Protein AF-A0A5C5X4Z1-F1 (afdb_monomer_lite)

Secondary structure (DSSP, 8-state):
--TTHHHHHHHHHHHHHHHHHHTT--HHHHH--SSTTSPPHHHHHHHHHHHHHHHHHHHHHHHHSSS-B-----HHHHHHHTTTTT--HHHHHHHHHHHHHHHHHHHHHHHHHHHTT-------B------------

Sequence (137 aa):
MNAYSQLIDDYLQGSKTLRQAVEGMTASQLDATPVKGTWSSRQVVCHIADFDTVYVDRMKRVIAEDRPPLRGGDPDEFAARLAYQERDVEVDWHFWISEAIRKLRFFESLVLFTLCGSSTQRSARCPRRFEKRTQVT

Organism: NCBI:txid1938619

Foldseek 3Di:
DPPCPVVLVCVLCVLVVLCVVCPPDDLCQQQDDPDPPDGGVLLVLLLCLVVVVLVVVQVVCLLPHAQEERDDDDSVCCCVVVVSSPDDSVVSSVSSNVVSVVCVVVVVVVVVSVVVPPPDPGHYDYDDDPDPPPPDD

InterPro domains:
  IPR024775 Hercynine oxygenase, DinB-like domain [PF12867] (16-80)
  IPR034660 DinB/YfiT-like putative metalloenzymes [G3DSA:1.20.120.450] (2-129)
  IPR034660 DinB/YfiT-like putative metalloenzymes [SSF109854] (6-108)

Structure (mmCIF, N/CA/C/O backbone):
data_AF-A0A5C5X4Z1-F1
#
_entry.id   AF-A0A5C5X4Z1-F1
#
loop_
_atom_site.group_PDB
_atom_site.id
_atom_site.type_symbol
_atom_site.label_atom_id
_atom_site.label_alt_id
_atom_site.label_comp_id
_atom_site.label_asym_id
_atom_site.label_entity_id
_atom_site.label_seq_id
_atom_site.pdbx_PDB_ins_code
_atom_site.Cartn_x
_atom_site.Cartn_y
_atom_site.Cartn_z
_atom_site.occupancy
_atom_site.B_iso_or_equiv
_atom_site.auth_seq_id
_atom_site.auth_comp_id
_atom_site.auth_asym_id
_atom_site.auth_atom_id
_atom_site.pdbx_PDB_model_num
ATOM 1 N N . MET A 1 1 ? 0.879 17.525 -24.527 1.00 51.56 1 MET A N 1
ATOM 2 C CA . MET A 1 1 ? 1.075 16.908 -23.198 1.00 51.56 1 MET A CA 1
ATOM 3 C C . MET A 1 1 ? 1.412 15.447 -23.406 1.00 51.56 1 MET A C 1
ATOM 5 O O . MET A 1 1 ? 0.779 14.813 -24.240 1.00 51.56 1 MET A O 1
ATOM 9 N N . ASN A 1 2 ? 2.453 14.954 -22.737 1.00 69.50 2 ASN A N 1
ATOM 10 C CA . ASN A 1 2 ? 2.827 13.541 -22.754 1.00 69.50 2 ASN A CA 1
ATOM 11 C C . ASN A 1 2 ? 1.622 12.706 -22.273 1.00 69.50 2 ASN A C 1
ATOM 13 O O . ASN A 1 2 ? 1.060 13.027 -21.233 1.00 69.50 2 ASN A O 1
ATOM 17 N N . ALA A 1 3 ? 1.247 11.645 -22.997 1.00 72.19 3 ALA A N 1
ATOM 18 C CA . ALA A 1 3 ? 0.137 10.753 -22.638 1.00 72.19 3 ALA A CA 1
ATOM 19 C C . ALA A 1 3 ? 0.236 10.166 -21.210 1.00 72.19 3 ALA A C 1
ATOM 21 O O . ALA A 1 3 ? -0.764 9.711 -20.665 1.00 72.19 3 ALA A O 1
ATOM 22 N N . TYR A 1 4 ? 1.421 10.201 -20.595 1.00 76.62 4 TYR A N 1
ATOM 23 C CA . TYR A 1 4 ? 1.688 9.678 -19.258 1.00 76.62 4 TYR A CA 1
ATOM 24 C C . TYR A 1 4 ? 1.680 10.730 -18.141 1.00 76.62 4 TYR A C 1
ATOM 26 O O . TYR A 1 4 ? 1.719 10.337 -16.981 1.00 76.62 4 TYR A O 1
ATOM 34 N N . SER A 1 5 ? 1.626 12.039 -18.433 1.00 80.12 5 SER A N 1
ATOM 35 C CA . SER A 1 5 ? 1.711 13.065 -17.374 1.00 80.12 5 SER A CA 1
ATOM 36 C C . SER A 1 5 ? 0.539 12.978 -16.399 1.00 80.12 5 SER A C 1
ATOM 38 O O . SER A 1 5 ? 0.763 12.933 -15.198 1.00 80.12 5 SER A O 1
ATOM 40 N N . GLN A 1 6 ? -0.685 12.822 -16.913 1.00 83.75 6 GLN A N 1
ATOM 41 C CA . GLN A 1 6 ? -1.873 12.685 -16.067 1.00 83.75 6 GLN A CA 1
ATOM 42 C C . GLN A 1 6 ? -1.796 11.448 -15.162 1.00 83.75 6 GLN A C 1
ATOM 44 O O . GLN A 1 6 ? -2.130 11.525 -13.990 1.00 83.75 6 GLN A O 1
ATOM 49 N N . LEU A 1 7 ? -1.297 10.319 -15.677 1.00 83.31 7 LEU A N 1
ATOM 50 C CA . LEU A 1 7 ? -1.142 9.096 -14.881 1.00 83.31 7 LEU A CA 1
ATOM 51 C C . LEU A 1 7 ? -0.106 9.261 -13.762 1.00 83.31 7 LEU A C 1
ATOM 53 O O . LEU A 1 7 ? -0.262 8.682 -12.689 1.00 83.31 7 LEU A O 1
ATOM 57 N N . ILE A 1 8 ? 0.954 10.034 -14.013 1.00 81.50 8 ILE A N 1
ATOM 58 C CA . ILE A 1 8 ? 1.962 10.366 -13.001 1.00 81.50 8 ILE A CA 1
ATOM 59 C C . ILE A 1 8 ? 1.343 11.273 -11.937 1.00 81.50 8 ILE A C 1
ATOM 61 O O . ILE A 1 8 ? 1.497 10.998 -10.750 1.00 81.50 8 ILE A O 1
ATOM 65 N N . ASP A 1 9 ? 0.610 12.305 -12.352 1.00 83.50 9 ASP A N 1
ATOM 66 C CA . ASP A 1 9 ? -0.053 13.236 -11.439 1.00 83.50 9 ASP A CA 1
ATOM 67 C C . ASP A 1 9 ? -1.087 12.513 -10.561 1.00 83.50 9 ASP A C 1
ATOM 69 O O . ASP A 1 9 ? -1.080 12.674 -9.339 1.00 83.50 9 ASP A O 1
ATOM 73 N N . ASP A 1 10 ? -1.904 11.636 -11.151 1.00 84.69 10 ASP A N 1
ATOM 74 C CA . ASP A 1 10 ? -2.883 10.813 -10.435 1.00 84.69 10 ASP A CA 1
ATOM 75 C C . ASP A 1 10 ? -2.197 9.877 -9.426 1.00 84.69 10 ASP A C 1
ATOM 77 O O . ASP A 1 10 ? -2.646 9.746 -8.285 1.00 84.69 10 ASP A O 1
ATOM 81 N N . TYR A 1 11 ? -1.078 9.253 -9.814 1.00 83.12 11 TYR A N 1
ATOM 82 C CA . TYR A 1 11 ? -0.294 8.397 -8.922 1.00 83.12 11 TYR A CA 1
ATOM 83 C C . TYR A 1 11 ? 0.283 9.182 -7.735 1.00 83.12 11 TYR A C 1
ATOM 85 O O . TYR A 1 11 ? 0.171 8.740 -6.589 1.00 83.12 11 TYR A O 1
ATOM 93 N N . LEU A 1 12 ? 0.856 10.365 -7.985 1.00 81.94 12 LEU A N 1
ATOM 94 C CA . LEU A 1 12 ? 1.397 11.239 -6.938 1.00 81.94 12 LEU A CA 1
ATOM 95 C C . LEU A 1 12 ? 0.294 11.719 -5.980 1.00 81.94 12 LEU A C 1
ATOM 97 O O . LEU A 1 12 ? 0.492 11.753 -4.762 1.00 81.94 12 LEU A O 1
ATOM 101 N N . GLN A 1 13 ? -0.886 12.034 -6.518 1.00 85.44 13 GLN A N 1
ATOM 102 C CA . GLN A 1 13 ? -2.048 12.482 -5.753 1.00 85.44 13 GLN A CA 1
ATOM 103 C C . GLN A 1 13 ? -2.714 11.349 -4.954 1.00 85.44 13 GLN A C 1
ATOM 105 O O . GLN A 1 13 ? -3.318 11.611 -3.910 1.00 85.44 13 GLN A O 1
ATOM 110 N N . GLY A 1 14 ? -2.570 10.094 -5.391 1.00 84.38 14 GLY A N 1
ATOM 111 C CA . GLY A 1 14 ? -3.183 8.923 -4.762 1.00 84.38 14 GLY A CA 1
ATOM 112 C C . GLY A 1 14 ? -2.884 8.797 -3.269 1.00 84.38 14 GLY A C 1
ATOM 113 O O . GLY A 1 14 ? -3.772 8.430 -2.498 1.00 84.38 14 GLY A O 1
ATOM 114 N N . SER A 1 15 ? -1.681 9.193 -2.838 1.00 82.00 15 SER A N 1
ATOM 115 C CA . SER A 1 15 ? -1.336 9.184 -1.417 1.00 82.00 15 SER A CA 1
ATOM 116 C C . SER A 1 15 ? -2.213 10.119 -0.601 1.00 82.00 15 SER A C 1
ATOM 118 O O . SER A 1 15 ? -2.904 9.698 0.328 1.00 82.00 15 SER A O 1
ATOM 120 N N . LYS A 1 16 ? -2.254 11.390 -0.990 1.00 85.12 16 LYS A N 1
ATOM 121 C CA . LYS A 1 16 ? -3.075 12.407 -0.339 1.00 85.12 16 LYS A CA 1
ATOM 122 C C . LYS A 1 16 ? -4.556 12.023 -0.340 1.00 85.12 16 LYS A C 1
ATOM 124 O O . LYS A 1 16 ? -5.211 12.201 0.684 1.00 85.12 16 LYS A O 1
ATOM 129 N N . THR A 1 17 ? -5.060 11.456 -1.435 1.00 89.50 17 THR A N 1
ATOM 130 C CA . THR A 1 17 ? -6.450 10.983 -1.519 1.00 89.50 17 THR A CA 1
ATOM 131 C C . THR A 1 17 ? -6.738 9.867 -0.512 1.00 89.50 17 THR A C 1
ATOM 133 O O . THR A 1 17 ? -7.764 9.915 0.165 1.00 89.50 17 THR A O 1
ATOM 136 N N . LEU A 1 18 ? -5.834 8.892 -0.352 1.00 87.19 18 LEU A N 1
ATOM 137 C CA . LEU A 1 18 ? -6.013 7.824 0.635 1.00 87.19 18 LEU A CA 1
ATOM 138 C C . LEU A 1 18 ? -6.013 8.369 2.069 1.00 87.19 18 LEU A C 1
ATOM 140 O O . LEU A 1 18 ? -6.849 7.950 2.864 1.00 87.19 18 LEU A O 1
ATOM 144 N N . ARG A 1 19 ? -5.135 9.331 2.391 1.00 87.75 19 ARG A N 1
ATOM 145 C CA . ARG A 1 19 ? -5.123 9.968 3.719 1.00 87.75 19 ARG A CA 1
ATOM 146 C C . ARG A 1 19 ? -6.455 10.616 4.040 1.00 87.75 19 ARG A C 1
ATOM 148 O O . ARG A 1 19 ? -7.019 10.369 5.095 1.00 87.75 19 ARG A O 1
ATOM 155 N N . GLN A 1 20 ? -6.949 11.429 3.111 1.00 90.94 20 GLN A N 1
ATOM 156 C CA . GLN A 1 20 ? -8.202 12.161 3.272 1.00 90.94 20 GLN A CA 1
ATOM 157 C C . GLN A 1 20 ? -9.388 11.214 3.478 1.00 90.94 20 GLN A C 1
ATOM 159 O O . GLN A 1 20 ? -10.331 11.563 4.178 1.00 90.94 20 GLN A O 1
ATOM 164 N N . ALA A 1 21 ? -9.340 10.007 2.907 1.00 91.25 21 ALA A N 1
ATOM 165 C CA . ALA A 1 21 ? -10.397 9.013 3.063 1.00 91.25 21 ALA A CA 1
ATOM 166 C C . ALA A 1 21 ? -10.483 8.410 4.478 1.00 91.25 21 ALA A C 1
ATOM 168 O O . ALA A 1 21 ? -11.555 7.951 4.869 1.00 91.25 21 ALA A O 1
ATOM 169 N N . VAL A 1 22 ? -9.379 8.392 5.234 1.00 90.81 22 VAL A N 1
ATOM 170 C CA . VAL A 1 22 ? -9.320 7.828 6.599 1.00 90.81 22 VAL A CA 1
ATOM 171 C C . VAL A 1 22 ? -9.090 8.886 7.683 1.00 90.81 22 VAL A C 1
ATOM 173 O O . VAL A 1 22 ? -9.083 8.571 8.873 1.00 90.81 22 VAL A O 1
ATOM 176 N N . GLU A 1 23 ? -8.923 10.147 7.287 1.00 90.88 23 GLU A N 1
ATOM 177 C CA . GLU A 1 23 ? -8.708 11.275 8.187 1.00 90.88 23 GLU A CA 1
ATOM 178 C C . GLU A 1 23 ? -9.895 11.452 9.146 1.00 90.88 23 GLU A C 1
ATOM 180 O O . GLU A 1 23 ? -11.060 11.452 8.747 1.00 90.88 23 GLU A O 1
ATOM 185 N N . GLY A 1 24 ? -9.598 11.586 10.440 1.00 90.88 24 GLY A N 1
ATOM 186 C CA . GLY A 1 24 ? -10.612 11.748 11.485 1.00 90.88 24 GLY A CA 1
ATOM 187 C C . GLY A 1 24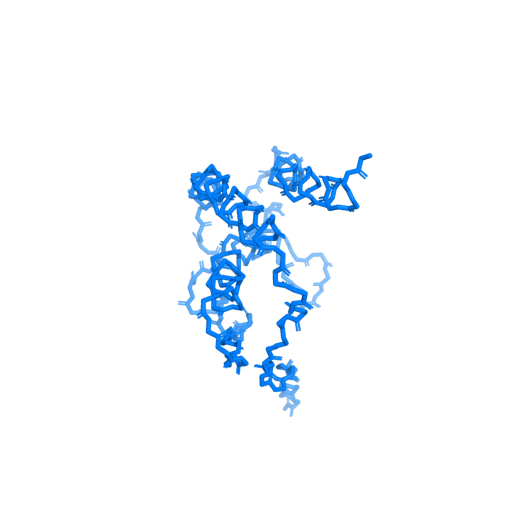 ? -11.342 10.462 11.891 1.00 90.88 24 GLY A C 1
ATOM 188 O O . GLY A 1 24 ? -12.202 10.520 12.771 1.00 90.88 24 GLY A O 1
ATOM 189 N N . MET A 1 25 ? -11.008 9.303 11.311 1.00 93.75 25 MET A N 1
ATOM 190 C CA . MET A 1 25 ? -11.533 8.024 11.791 1.00 93.75 25 MET A CA 1
ATOM 191 C C . MET A 1 25 ? -10.978 7.681 13.177 1.00 93.75 25 MET A C 1
ATOM 193 O O . MET A 1 25 ? -9.785 7.788 13.450 1.00 93.75 25 MET A O 1
ATOM 197 N N . THR A 1 26 ? -11.854 7.197 14.052 1.00 94.44 26 THR A N 1
ATOM 198 C CA . THR A 1 26 ? -11.457 6.568 15.317 1.00 94.44 26 THR A CA 1
ATOM 199 C C . THR A 1 26 ? -10.835 5.190 15.071 1.00 94.44 26 THR A C 1
ATOM 201 O O . THR A 1 26 ? -11.085 4.562 14.042 1.00 94.44 26 THR A O 1
ATOM 204 N N . ALA A 1 27 ? -10.098 4.657 16.051 1.00 91.62 27 ALA A N 1
ATOM 205 C CA . ALA A 1 27 ? -9.541 3.302 15.968 1.00 91.62 27 ALA A CA 1
ATOM 206 C C . ALA A 1 27 ? -10.618 2.238 15.671 1.00 91.62 27 ALA A C 1
ATOM 208 O O . ALA A 1 27 ? -10.428 1.396 14.802 1.00 91.62 27 ALA A O 1
ATOM 209 N N . SER A 1 28 ? -11.788 2.341 16.311 1.00 94.12 28 SER A N 1
ATOM 210 C CA . SER A 1 28 ? -12.920 1.434 16.070 1.00 94.12 28 SER A CA 1
ATOM 211 C C . SER A 1 28 ? -13.450 1.518 14.632 1.00 94.12 28 SER A C 1
ATOM 213 O O . SER A 1 28 ? -13.776 0.501 14.030 1.00 94.12 28 SER A O 1
ATOM 215 N N . GLN A 1 29 ? -13.491 2.718 14.043 1.00 94.69 29 GLN A N 1
ATOM 216 C CA . GLN A 1 29 ? -13.892 2.896 12.643 1.00 94.69 29 GLN A CA 1
ATOM 217 C C . GLN A 1 29 ? -12.839 2.364 11.667 1.00 94.69 29 GLN A C 1
ATOM 219 O O . GLN A 1 29 ? -13.204 1.774 10.653 1.00 94.69 29 GLN A O 1
ATOM 224 N N . LEU A 1 30 ? -11.549 2.526 11.981 1.00 93.94 30 LEU A N 1
ATOM 225 C CA . LEU A 1 30 ? -10.459 1.945 11.193 1.00 93.94 30 LEU A CA 1
ATOM 226 C C . LEU A 1 30 ? -10.496 0.411 11.196 1.00 93.94 30 LEU A C 1
ATOM 228 O O . LEU A 1 30 ? -10.142 -0.202 10.188 1.00 93.94 30 LEU A O 1
ATOM 232 N N . ASP A 1 31 ? -10.952 -0.182 12.300 1.00 94.81 31 ASP A N 1
ATOM 233 C CA . ASP A 1 31 ? -11.034 -1.632 12.510 1.00 94.81 31 ASP A CA 1
ATOM 234 C C . ASP A 1 31 ? -12.381 -2.244 12.126 1.00 94.81 31 ASP A C 1
ATOM 236 O O . ASP A 1 31 ? -12.534 -3.468 12.095 1.00 94.81 31 ASP A O 1
ATOM 240 N N . ALA A 1 32 ? -13.357 -1.406 11.783 1.00 94.25 32 ALA A N 1
ATOM 241 C CA . ALA A 1 32 ? -14.663 -1.867 11.366 1.00 94.25 32 ALA A CA 1
ATOM 242 C C . ALA A 1 32 ? -14.564 -2.684 10.069 1.00 94.25 32 ALA A C 1
ATOM 244 O O . ALA A 1 32 ? -13.896 -2.306 9.106 1.00 94.25 32 ALA A O 1
ATOM 245 N N . THR A 1 33 ? -15.305 -3.791 10.028 1.00 93.19 33 THR A N 1
ATOM 246 C CA . THR A 1 33 ? -15.511 -4.619 8.832 1.00 93.19 33 THR A CA 1
ATOM 247 C C . THR A 1 33 ? -17.008 -4.662 8.518 1.00 93.19 33 THR A C 1
ATOM 249 O O . THR A 1 33 ? -17.704 -5.595 8.921 1.00 93.19 33 THR A O 1
ATOM 252 N N . PRO A 1 34 ? -17.552 -3.633 7.831 1.00 84.38 34 PRO A N 1
ATOM 253 C CA . PRO A 1 34 ? -18.996 -3.515 7.603 1.00 84.38 34 PRO A CA 1
ATOM 254 C C . PRO A 1 34 ? -19.568 -4.679 6.789 1.00 84.38 34 PRO A C 1
ATOM 256 O O . PRO A 1 34 ? -20.732 -5.043 6.944 1.00 84.38 34 PRO A O 1
ATOM 259 N N . VAL A 1 35 ? -18.739 -5.270 5.926 1.00 91.62 35 VAL A N 1
ATOM 260 C CA . VAL A 1 35 ? -19.064 -6.469 5.162 1.00 91.62 35 VAL A CA 1
ATOM 261 C C . VAL A 1 35 ? -18.260 -7.633 5.731 1.00 91.62 35 VAL A C 1
ATOM 263 O O . VAL A 1 35 ? -17.032 -7.601 5.805 1.00 91.62 35 VAL A O 1
ATOM 266 N N . LYS A 1 36 ? -18.954 -8.694 6.145 1.00 88.94 36 LYS A N 1
ATOM 267 C CA . LYS A 1 36 ? -18.305 -9.883 6.704 1.00 88.94 36 LYS A CA 1
ATOM 268 C C . LYS A 1 36 ? -17.334 -10.487 5.685 1.00 88.94 36 LYS A C 1
ATOM 270 O O . LYS A 1 36 ? -17.713 -10.760 4.549 1.00 88.94 36 LYS A O 1
ATOM 275 N N . GLY A 1 37 ? -16.102 -10.748 6.119 1.00 89.00 37 GLY A N 1
ATOM 276 C CA . GLY A 1 37 ? -15.061 -11.353 5.282 1.00 89.00 37 GLY A CA 1
ATOM 277 C C . GLY A 1 37 ? -14.306 -10.367 4.386 1.00 89.00 37 GLY A C 1
ATOM 278 O O . GLY A 1 37 ? -13.476 -10.806 3.592 1.00 89.00 37 GLY A O 1
ATOM 279 N N . THR A 1 38 ? -14.558 -9.058 4.500 1.00 92.44 38 THR A N 1
ATOM 280 C CA . THR A 1 38 ? -13.714 -8.028 3.879 1.00 92.44 38 THR A CA 1
ATOM 281 C C . THR A 1 38 ? -12.691 -7.489 4.867 1.00 92.44 38 THR A C 1
ATOM 283 O O . THR A 1 38 ? -12.822 -7.654 6.078 1.00 92.44 38 THR A O 1
ATOM 286 N N . TRP A 1 39 ? -11.671 -6.823 4.338 1.00 94.75 39 TRP A N 1
ATOM 287 C CA . TRP A 1 39 ? -10.695 -6.111 5.149 1.00 94.75 39 TRP A CA 1
ATOM 288 C C . TRP A 1 39 ? -11.278 -4.848 5.781 1.00 94.75 39 TRP A C 1
ATOM 290 O O . TRP A 1 39 ? -12.204 -4.242 5.234 1.00 94.75 39 TRP A O 1
ATOM 300 N N . SER A 1 40 ? -10.714 -4.462 6.923 1.00 95.44 40 SER A N 1
ATOM 301 C CA . SER A 1 40 ? -10.945 -3.160 7.544 1.00 95.44 40 SER A CA 1
ATOM 302 C C . SER A 1 40 ? -10.185 -2.052 6.808 1.00 95.44 40 SER A C 1
ATOM 304 O O . SER A 1 40 ? -9.267 -2.321 6.024 1.00 95.44 40 SER A O 1
ATOM 306 N N . SER A 1 41 ? -10.522 -0.790 7.084 1.00 94.38 41 SER A N 1
ATOM 307 C CA . SER A 1 41 ? -9.790 0.357 6.530 1.00 94.38 41 SER A CA 1
ATOM 308 C C . SER A 1 41 ? -8.305 0.315 6.906 1.00 94.38 41 SER A C 1
ATOM 310 O O . SER A 1 41 ? -7.464 0.551 6.040 1.00 94.38 41 SER A O 1
ATOM 312 N N . ARG A 1 42 ? -7.968 -0.063 8.153 1.00 94.00 42 ARG A N 1
ATOM 313 C CA . ARG A 1 42 ? -6.573 -0.253 8.597 1.00 94.00 42 ARG A CA 1
ATOM 314 C C . ARG A 1 42 ? -5.838 -1.238 7.689 1.00 94.00 42 ARG A C 1
ATOM 316 O O . ARG A 1 42 ? -4.805 -0.900 7.122 1.00 94.00 42 ARG A O 1
ATOM 323 N N . GLN A 1 43 ? -6.413 -2.422 7.484 1.00 94.44 43 GLN A N 1
ATOM 324 C CA . GLN A 1 43 ? -5.798 -3.463 6.659 1.00 94.44 43 GLN A CA 1
ATOM 325 C C . GLN A 1 43 ? -5.606 -3.022 5.202 1.00 94.44 43 GLN A C 1
ATOM 327 O O . GLN A 1 43 ? -4.591 -3.357 4.592 1.00 94.44 43 GLN A O 1
ATOM 332 N N . VAL A 1 44 ? -6.545 -2.250 4.645 1.00 93.38 44 VAL A N 1
ATOM 333 C CA . VAL A 1 44 ? -6.419 -1.694 3.290 1.00 93.38 44 VAL A CA 1
ATOM 334 C C . VAL A 1 44 ? -5.270 -0.688 3.206 1.00 93.38 44 VAL A C 1
ATOM 336 O O . VAL A 1 44 ? -4.491 -0.748 2.255 1.00 93.38 44 VAL A O 1
ATOM 339 N N . VAL A 1 45 ? -5.125 0.207 4.187 1.00 91.88 45 VAL A N 1
ATOM 340 C CA . VAL A 1 45 ? -4.025 1.184 4.193 1.00 91.88 45 VAL A CA 1
ATOM 341 C C . VAL A 1 45 ? -2.670 0.482 4.312 1.00 91.88 45 VAL A C 1
ATOM 343 O O . VAL A 1 45 ? -1.789 0.745 3.492 1.00 91.88 45 VAL A O 1
ATOM 346 N N . CYS A 1 46 ? -2.522 -0.465 5.246 1.00 92.12 46 CYS A N 1
ATOM 347 C CA . CYS A 1 46 ? -1.298 -1.262 5.387 1.00 92.12 46 CYS A CA 1
ATOM 348 C C . CYS A 1 46 ? -0.962 -2.019 4.091 1.00 92.12 46 CYS A C 1
ATOM 350 O O . CYS A 1 46 ? 0.187 -2.028 3.647 1.00 92.12 46 CYS A O 1
ATOM 352 N N . HIS A 1 47 ? -1.975 -2.612 3.446 1.00 92.81 47 HIS A N 1
ATOM 353 C CA . HIS A 1 47 ? -1.804 -3.314 2.177 1.00 92.81 47 HIS A CA 1
ATOM 354 C C . HIS A 1 47 ? -1.251 -2.399 1.086 1.00 92.81 47 HIS A C 1
ATOM 356 O O . HIS A 1 47 ? -0.306 -2.776 0.393 1.00 92.81 47 HIS A O 1
ATOM 362 N N . ILE A 1 48 ? -1.834 -1.207 0.929 1.00 90.62 48 ILE A N 1
ATOM 363 C CA . ILE A 1 48 ? -1.389 -0.242 -0.078 1.00 90.62 48 ILE A CA 1
ATOM 364 C C . ILE A 1 48 ? 0.058 0.170 0.200 1.00 90.62 48 ILE A C 1
ATOM 366 O O . ILE A 1 48 ? 0.868 0.133 -0.725 1.00 90.62 48 ILE A O 1
ATOM 370 N N . ALA A 1 49 ? 0.398 0.487 1.454 1.00 87.25 49 ALA A N 1
ATOM 371 C CA . ALA A 1 49 ? 1.750 0.889 1.836 1.00 87.25 49 ALA A CA 1
ATOM 372 C C . ALA A 1 49 ? 2.800 -0.185 1.488 1.00 87.25 49 ALA A C 1
ATOM 374 O O . ALA A 1 49 ? 3.817 0.127 0.866 1.00 87.25 49 ALA A O 1
ATOM 375 N N . ASP A 1 50 ? 2.537 -1.456 1.804 1.00 89.19 50 ASP A N 1
ATOM 376 C CA . ASP A 1 50 ? 3.489 -2.542 1.543 1.00 89.19 50 ASP A CA 1
ATOM 377 C C . ASP A 1 50 ? 3.561 -2.927 0.052 1.00 89.19 50 ASP A C 1
ATOM 379 O O . ASP A 1 50 ? 4.645 -3.161 -0.498 1.00 89.19 50 ASP A O 1
ATOM 383 N N . PHE A 1 51 ? 2.417 -3.002 -0.640 1.00 90.00 51 PHE A N 1
ATOM 384 C CA . PHE A 1 51 ? 2.389 -3.413 -2.049 1.00 90.00 51 PHE A CA 1
ATOM 385 C C . PHE A 1 51 ? 2.923 -2.335 -2.983 1.00 90.00 51 PHE A C 1
ATOM 387 O O . PHE A 1 51 ? 3.430 -2.648 -4.062 1.00 90.00 51 PHE A O 1
ATOM 394 N N . ASP A 1 52 ? 2.882 -1.075 -2.578 1.00 86.62 52 ASP A N 1
ATOM 395 C CA . ASP A 1 52 ? 3.462 0.013 -3.344 1.00 86.62 52 ASP A CA 1
ATOM 396 C C . ASP A 1 52 ? 4.997 -0.120 -3.485 1.00 86.62 52 ASP A C 1
ATOM 398 O O . ASP A 1 52 ? 5.553 0.174 -4.549 1.00 86.62 52 ASP A O 1
ATOM 402 N N . THR A 1 53 ? 5.696 -0.683 -2.490 1.00 85.25 53 THR A N 1
ATOM 403 C CA . THR A 1 53 ? 7.115 -1.070 -2.620 1.00 85.25 53 THR A CA 1
ATOM 404 C C . THR A 1 53 ? 7.305 -2.238 -3.594 1.00 85.25 53 THR A C 1
ATOM 406 O O . THR A 1 53 ? 8.237 -2.223 -4.405 1.00 85.25 53 THR A O 1
ATOM 409 N N . VAL A 1 54 ? 6.400 -3.224 -3.583 1.00 88.75 54 VAL A N 1
ATOM 410 C CA . VAL A 1 54 ? 6.415 -4.349 -4.540 1.00 88.75 54 VAL A CA 1
ATOM 411 C C . VAL A 1 54 ? 6.252 -3.843 -5.975 1.00 88.75 54 VAL A C 1
ATOM 413 O O . VAL A 1 54 ? 6.965 -4.286 -6.877 1.00 88.75 54 VAL A O 1
ATOM 416 N N . TYR A 1 55 ? 5.352 -2.885 -6.208 1.00 86.69 55 TYR A N 1
ATOM 417 C CA . TYR A 1 55 ? 5.167 -2.291 -7.532 1.00 86.69 55 TYR A CA 1
ATOM 418 C C . TYR A 1 55 ? 6.395 -1.503 -7.994 1.00 86.69 55 TYR A C 1
ATOM 420 O O . TYR A 1 55 ? 6.765 -1.613 -9.162 1.00 86.69 55 TYR A O 1
ATOM 428 N N . VAL A 1 56 ? 7.085 -0.791 -7.100 1.00 84.00 56 VAL A N 1
ATOM 429 C CA . VAL A 1 56 ? 8.346 -0.108 -7.441 1.00 84.00 56 VAL A CA 1
ATOM 430 C C . VAL A 1 56 ? 9.436 -1.091 -7.856 1.00 84.00 56 VAL A C 1
ATOM 432 O O . VAL A 1 56 ? 10.115 -0.843 -8.853 1.00 84.00 56 VAL A O 1
ATOM 435 N N . ASP A 1 57 ? 9.609 -2.207 -7.141 1.00 86.75 57 ASP A N 1
ATOM 436 C CA . ASP A 1 57 ? 10.552 -3.262 -7.553 1.00 86.75 57 ASP A CA 1
ATOM 437 C C . ASP A 1 57 ? 10.201 -3.789 -8.951 1.00 86.75 57 ASP A C 1
ATOM 439 O O . ASP A 1 57 ? 11.062 -3.843 -9.829 1.00 86.75 57 ASP A O 1
ATOM 443 N N . ARG A 1 58 ? 8.919 -4.073 -9.212 1.00 88.50 58 ARG A N 1
ATOM 444 C CA . ARG A 1 58 ? 8.460 -4.518 -10.536 1.00 88.50 58 ARG A CA 1
ATOM 445 C C . ARG A 1 58 ? 8.784 -3.510 -11.631 1.00 88.50 58 ARG A C 1
ATOM 447 O O . ARG A 1 58 ? 9.317 -3.905 -12.665 1.00 88.50 58 ARG A O 1
ATOM 454 N N . MET A 1 59 ? 8.495 -2.227 -11.413 1.00 83.88 59 MET A N 1
ATOM 455 C CA . MET A 1 59 ? 8.806 -1.181 -12.389 1.00 83.88 59 MET A CA 1
ATOM 456 C C . MET A 1 59 ? 10.315 -1.107 -12.654 1.00 83.88 59 MET A C 1
ATOM 458 O O . MET A 1 59 ? 10.728 -1.063 -13.812 1.00 83.88 59 MET A O 1
ATOM 462 N N . LYS A 1 60 ? 11.150 -1.160 -11.605 1.00 83.88 60 LYS A N 1
ATOM 463 C CA . LYS A 1 60 ? 12.618 -1.165 -11.734 1.00 83.88 60 LYS A CA 1
ATOM 464 C C . LYS A 1 60 ? 13.108 -2.334 -12.584 1.00 83.88 60 LYS A C 1
ATOM 466 O O . LYS A 1 60 ? 13.914 -2.128 -13.488 1.00 83.88 60 LYS A O 1
ATOM 471 N N . ARG A 1 61 ? 12.587 -3.539 -12.342 1.00 86.19 61 ARG A N 1
ATOM 472 C CA . ARG A 1 61 ? 12.942 -4.737 -13.118 1.00 86.19 61 ARG A CA 1
ATOM 473 C C . ARG A 1 61 ? 12.541 -4.613 -14.578 1.00 86.19 61 ARG A C 1
ATOM 475 O O . ARG A 1 61 ? 13.340 -4.950 -15.437 1.00 86.19 61 ARG A O 1
ATOM 482 N N . VAL A 1 62 ? 11.337 -4.115 -14.871 1.00 84.88 62 VAL A N 1
ATOM 483 C CA . VAL A 1 62 ? 10.872 -3.924 -16.260 1.00 84.88 62 VAL A CA 1
ATOM 484 C C . VAL A 1 62 ? 11.819 -3.015 -17.044 1.00 84.88 62 VAL A C 1
ATOM 486 O O . VAL A 1 62 ? 12.084 -3.278 -18.214 1.00 84.88 62 VAL A O 1
ATOM 489 N N . ILE A 1 63 ? 12.343 -1.967 -16.406 1.00 82.31 63 ILE A N 1
ATOM 490 C CA . ILE A 1 63 ? 13.301 -1.050 -17.034 1.00 82.31 63 ILE A CA 1
ATOM 491 C C . ILE A 1 63 ? 14.679 -1.706 -17.179 1.00 82.31 63 ILE A C 1
ATOM 493 O O . ILE A 1 63 ? 15.302 -1.602 -18.234 1.00 82.31 63 ILE A O 1
ATOM 497 N N . ALA A 1 64 ? 15.168 -2.370 -16.131 1.00 83.56 64 ALA A N 1
ATOM 498 C CA . ALA A 1 64 ? 16.551 -2.840 -16.060 1.00 83.56 64 ALA A CA 1
ATOM 499 C C . ALA A 1 64 ? 16.798 -4.186 -16.764 1.00 83.56 64 ALA A C 1
ATOM 501 O O . ALA A 1 64 ? 17.875 -4.401 -17.315 1.00 83.56 64 ALA A O 1
ATOM 502 N N . GLU A 1 65 ? 15.822 -5.089 -16.769 1.00 85.12 65 GLU A N 1
ATOM 503 C CA . GLU A 1 65 ? 15.983 -6.489 -17.174 1.00 85.12 65 GLU A CA 1
ATOM 504 C C . GLU A 1 65 ? 15.209 -6.799 -18.472 1.00 85.12 65 GLU A C 1
ATOM 506 O O . GLU A 1 65 ? 14.258 -6.100 -18.836 1.00 85.12 65 GLU A O 1
ATOM 511 N N . ASP A 1 66 ? 15.606 -7.862 -19.183 1.00 86.31 66 ASP A N 1
ATOM 512 C CA . ASP A 1 66 ? 14.839 -8.398 -20.314 1.00 86.31 66 ASP A CA 1
ATOM 513 C C . ASP A 1 66 ? 13.829 -9.448 -19.826 1.00 86.31 66 ASP A C 1
ATOM 515 O O . ASP A 1 66 ? 14.192 -10.489 -19.275 1.00 86.31 66 ASP A O 1
ATOM 519 N N . ARG A 1 67 ? 12.537 -9.168 -20.022 1.00 84.94 67 ARG A N 1
ATOM 520 C CA . ARG A 1 67 ? 11.406 -10.047 -19.665 1.00 84.94 67 ARG A CA 1
ATOM 521 C C . ARG A 1 67 ? 11.476 -10.635 -18.244 1.00 84.94 67 ARG A C 1
ATOM 523 O O . ARG A 1 67 ? 11.330 -11.863 -18.094 1.00 84.94 67 ARG A O 1
ATOM 530 N N . PRO A 1 68 ? 11.628 -9.789 -17.204 1.00 87.69 68 PRO A N 1
ATOM 531 C CA . PRO A 1 68 ? 11.796 -10.244 -15.831 1.00 87.69 68 PRO A CA 1
ATOM 532 C C . PRO A 1 68 ? 10.549 -10.961 -15.295 1.00 87.69 68 PRO A C 1
ATOM 534 O O . PRO A 1 68 ? 9.417 -10.657 -15.702 1.00 87.69 68 PRO A O 1
ATOM 537 N N . PRO A 1 69 ? 10.722 -11.889 -14.339 1.00 87.38 69 PRO A N 1
ATOM 538 C CA . PRO A 1 69 ? 9.614 -12.387 -13.540 1.00 87.38 69 PRO A CA 1
ATOM 539 C C . PRO A 1 69 ? 9.139 -11.303 -12.559 1.00 87.38 69 PRO A C 1
ATOM 541 O O . PRO A 1 69 ? 9.917 -10.790 -11.755 1.00 87.38 69 PRO A O 1
ATOM 544 N N . LEU A 1 70 ? 7.845 -10.979 -12.580 1.00 87.56 70 LEU A N 1
ATOM 545 C CA . LEU A 1 70 ? 7.238 -10.037 -11.637 1.00 87.56 70 LEU A CA 1
ATOM 546 C C . LEU A 1 70 ? 6.807 -10.770 -10.371 1.00 87.56 70 LEU A C 1
ATOM 548 O O . LEU A 1 70 ? 5.742 -11.385 -10.320 1.00 87.56 70 LEU A O 1
ATOM 552 N N . ARG A 1 71 ? 7.634 -10.700 -9.330 1.00 86.88 71 ARG A N 1
ATOM 553 C CA . ARG A 1 71 ? 7.312 -11.307 -8.034 1.00 86.88 71 ARG A CA 1
ATOM 554 C C . ARG A 1 71 ? 6.194 -10.528 -7.346 1.00 86.88 71 ARG A C 1
ATOM 556 O O . ARG A 1 71 ? 6.074 -9.314 -7.498 1.00 86.88 71 ARG A O 1
ATOM 563 N N . GLY A 1 72 ? 5.322 -11.228 -6.636 1.00 86.44 72 GLY A N 1
ATOM 564 C CA . GLY A 1 72 ? 4.274 -10.644 -5.801 1.00 86.44 72 GLY A CA 1
ATOM 565 C C . GLY A 1 72 ? 4.220 -11.338 -4.452 1.00 86.44 72 GLY A C 1
ATOM 566 O O . GLY A 1 72 ? 4.988 -12.267 -4.211 1.00 86.44 72 GLY A O 1
ATOM 567 N N . GLY A 1 73 ? 3.296 -10.894 -3.613 1.00 87.50 73 GLY A N 1
ATOM 568 C CA . GLY A 1 73 ? 2.911 -11.577 -2.386 1.00 87.50 73 GLY A CA 1
ATOM 569 C C . GLY A 1 73 ? 1.438 -11.950 -2.435 1.00 87.50 73 GLY A C 1
ATOM 570 O O . GLY A 1 73 ? 0.666 -11.294 -3.141 1.00 87.50 73 GLY A O 1
ATOM 571 N N . ASP A 1 74 ? 1.064 -12.989 -1.693 1.00 92.62 74 ASP A N 1
ATOM 572 C CA . ASP A 1 74 ? -0.337 -13.230 -1.368 1.00 92.62 74 ASP A CA 1
ATOM 573 C C . ASP A 1 74 ? -0.791 -12.122 -0.396 1.00 92.62 74 ASP A C 1
ATOM 575 O O . ASP A 1 74 ? -0.212 -11.991 0.689 1.00 92.62 74 ASP A O 1
ATOM 579 N N . PRO A 1 75 ? -1.769 -11.281 -0.776 1.00 91.25 75 PRO A N 1
ATOM 580 C CA . PRO A 1 75 ? -2.191 -10.165 0.058 1.00 91.25 75 PRO A CA 1
ATOM 581 C C . PRO A 1 75 ? -2.792 -10.594 1.403 1.00 91.25 75 PRO A C 1
ATOM 583 O O . PRO A 1 75 ? -2.599 -9.896 2.397 1.00 91.25 75 PRO A O 1
ATOM 586 N N . ASP A 1 76 ? -3.487 -11.734 1.446 1.00 93.31 76 ASP A N 1
ATOM 587 C CA . ASP A 1 76 ? -4.090 -12.260 2.672 1.00 93.31 76 ASP A CA 1
ATOM 588 C C . ASP A 1 76 ? -2.996 -12.820 3.600 1.00 93.31 76 ASP A C 1
ATOM 590 O O . ASP A 1 76 ? -3.050 -12.617 4.815 1.00 93.31 76 ASP A O 1
ATOM 594 N N . GLU A 1 77 ? -1.944 -13.439 3.048 1.00 94.56 77 GLU A N 1
ATOM 595 C CA . GLU A 1 77 ? -0.778 -13.843 3.847 1.00 94.56 77 GLU A CA 1
ATOM 596 C C . GLU A 1 77 ? 0.002 -12.646 4.401 1.00 94.56 77 GLU A C 1
ATOM 598 O O . GLU A 1 77 ? 0.458 -12.700 5.544 1.00 94.56 77 GLU A O 1
ATOM 603 N N . PHE A 1 78 ? 0.151 -11.570 3.623 1.00 94.25 78 PHE A N 1
ATOM 604 C CA . PHE A 1 78 ? 0.767 -10.329 4.100 1.00 94.25 78 PHE A CA 1
ATOM 605 C C . PHE A 1 78 ? -0.044 -9.751 5.256 1.00 94.25 78 PHE A C 1
ATOM 607 O O . PHE A 1 78 ? 0.513 -9.495 6.321 1.00 94.25 78 PHE A O 1
ATOM 614 N N . ALA A 1 79 ? -1.363 -9.644 5.086 1.00 94.00 79 ALA A N 1
ATOM 615 C CA . ALA A 1 79 ? -2.239 -9.141 6.131 1.00 94.00 79 ALA A CA 1
ATOM 616 C C . ALA A 1 79 ? -2.170 -9.977 7.417 1.00 94.00 79 ALA A C 1
ATOM 618 O O . ALA A 1 79 ? -2.142 -9.415 8.511 1.00 94.00 79 ALA A O 1
ATOM 619 N N . ALA A 1 80 ? -2.104 -11.305 7.292 1.00 93.06 80 ALA A N 1
ATOM 620 C CA . ALA A 1 80 ? -2.041 -12.215 8.431 1.00 93.06 80 ALA A CA 1
ATOM 621 C C . ALA A 1 80 ? -0.669 -12.247 9.126 1.00 93.06 80 ALA A C 1
ATOM 623 O O . ALA A 1 80 ? -0.610 -12.402 10.343 1.00 93.06 80 ALA A O 1
ATOM 624 N N . ARG A 1 81 ? 0.438 -12.142 8.378 1.00 95.19 81 ARG A N 1
ATOM 625 C CA . ARG A 1 81 ? 1.800 -12.326 8.922 1.00 95.19 81 ARG A CA 1
ATOM 626 C C . ARG A 1 81 ? 2.539 -11.028 9.232 1.00 95.19 81 ARG A C 1
ATOM 628 O O . ARG A 1 81 ? 3.514 -11.071 9.973 1.00 95.19 81 ARG A O 1
ATOM 635 N N . LEU A 1 82 ? 2.092 -9.896 8.691 1.00 93.44 82 LEU A N 1
ATOM 636 C CA . LEU A 1 82 ? 2.672 -8.570 8.938 1.00 93.44 82 LEU A CA 1
ATOM 637 C C . LEU A 1 82 ? 1.807 -7.721 9.883 1.00 93.44 82 LEU A C 1
ATOM 639 O O . LEU A 1 82 ? 1.918 -6.497 9.879 1.00 93.44 82 LEU A O 1
ATOM 643 N N . ALA A 1 83 ? 0.947 -8.371 10.676 1.00 92.00 83 ALA A N 1
ATOM 644 C CA . ALA A 1 83 ? 0.161 -7.768 11.754 1.00 92.00 83 ALA A CA 1
ATOM 645 C C . ALA A 1 83 ? -0.663 -6.538 11.326 1.00 92.00 83 ALA A C 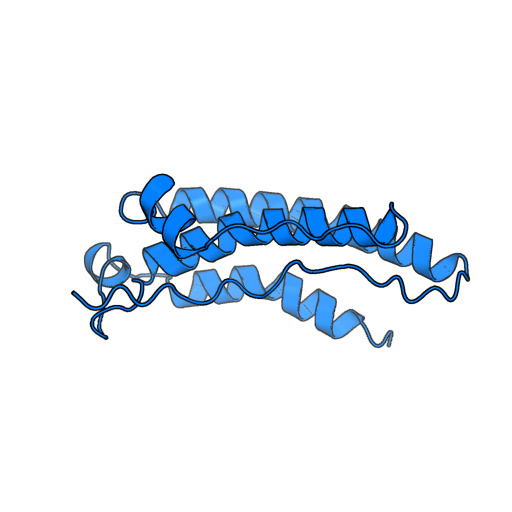1
ATO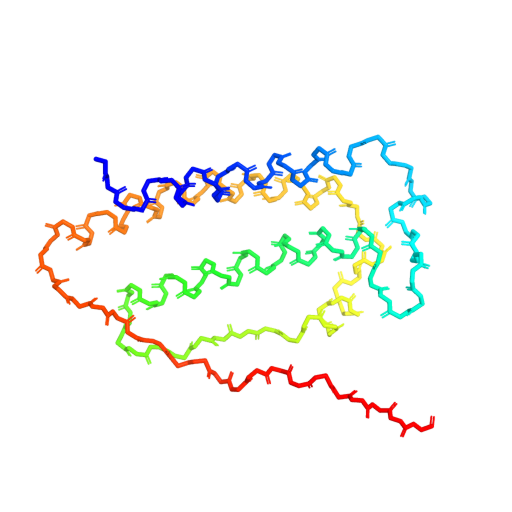M 647 O O . ALA A 1 83 ? -0.710 -5.531 12.032 1.00 92.00 83 ALA A O 1
ATOM 648 N N . TYR A 1 84 ? -1.338 -6.597 10.171 1.00 93.69 84 TYR A N 1
ATOM 649 C CA . TYR A 1 84 ? -2.096 -5.445 9.654 1.00 93.69 84 TYR A CA 1
ATOM 650 C C . TYR A 1 84 ? -3.187 -4.968 10.613 1.00 93.69 84 TYR A C 1
ATOM 652 O O . TYR A 1 84 ? -3.545 -3.801 10.601 1.00 93.69 84 TYR A O 1
ATOM 660 N N . GLN A 1 85 ? -3.724 -5.852 11.447 1.00 91.12 85 GLN A N 1
ATOM 661 C CA . GLN A 1 85 ? -4.761 -5.526 12.420 1.00 91.12 85 GLN A CA 1
ATOM 662 C C . GLN A 1 85 ? -4.227 -4.690 13.588 1.00 91.12 85 GLN A C 1
ATOM 664 O O . GLN A 1 85 ? -5.013 -4.035 14.258 1.00 91.12 85 GLN A O 1
ATOM 669 N N . GLU A 1 86 ? -2.918 -4.691 13.829 1.00 89.88 86 GLU A N 1
ATOM 670 C CA . GLU A 1 86 ? -2.291 -4.061 14.998 1.00 89.88 86 GLU A CA 1
ATOM 671 C C . GLU A 1 86 ? -1.374 -2.891 14.618 1.00 89.88 86 GLU A C 1
ATOM 673 O O . GLU A 1 86 ? -0.933 -2.143 15.488 1.00 89.88 86 GLU A O 1
ATOM 678 N N . ARG A 1 87 ? -1.088 -2.714 13.321 1.00 88.94 87 ARG A N 1
ATOM 679 C CA . ARG A 1 87 ? -0.230 -1.634 12.827 1.00 88.94 87 ARG A CA 1
ATOM 680 C C . ARG A 1 87 ? -0.852 -0.263 13.060 1.00 88.94 87 ARG A C 1
ATOM 682 O O . ARG A 1 87 ? -2.035 -0.029 12.803 1.00 88.94 87 ARG A O 1
ATOM 689 N N . ASP A 1 88 ? -0.002 0.659 13.497 1.00 86.81 88 ASP A N 1
ATOM 690 C CA . ASP A 1 88 ? -0.337 2.072 13.554 1.00 86.81 88 ASP A CA 1
ATOM 691 C C . ASP A 1 88 ? -0.350 2.655 12.133 1.00 86.81 88 ASP A C 1
ATOM 693 O O . ASP A 1 88 ? 0.681 2.760 11.462 1.00 86.81 88 ASP A O 1
ATOM 697 N N . VAL A 1 89 ? -1.542 3.047 11.687 1.00 83.25 89 VAL A N 1
ATOM 698 C CA . VAL A 1 89 ? -1.783 3.603 10.352 1.00 83.25 89 VAL A CA 1
ATOM 699 C C . VAL A 1 89 ? -0.992 4.895 10.132 1.00 83.25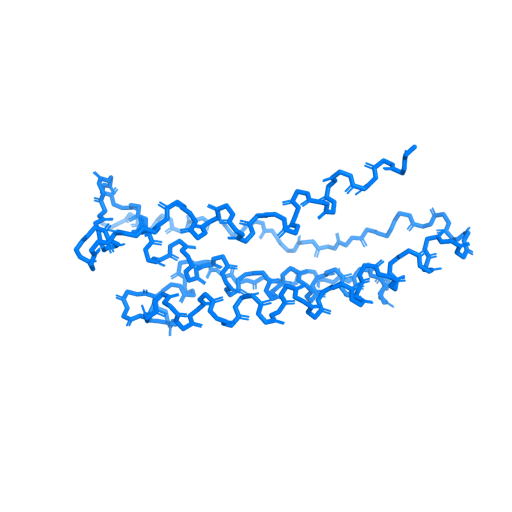 89 VAL A C 1
ATOM 701 O O . VAL A 1 89 ? -0.573 5.162 9.008 1.00 83.25 89 VAL A O 1
ATOM 704 N N . GLU A 1 90 ? -0.728 5.679 11.182 1.00 81.38 90 GLU A N 1
ATOM 705 C CA . GLU A 1 90 ? 0.051 6.918 11.064 1.00 81.38 90 GLU A CA 1
ATOM 706 C C . GLU A 1 90 ? 1.535 6.649 10.777 1.00 81.38 90 GLU A C 1
ATOM 708 O O . GLU A 1 90 ? 2.190 7.435 10.079 1.00 81.38 90 GLU A O 1
ATOM 713 N N . VAL A 1 91 ? 2.071 5.526 11.265 1.00 79.50 91 VAL A N 1
ATOM 714 C CA . VAL A 1 91 ? 3.443 5.088 10.965 1.00 79.50 91 VAL A CA 1
ATOM 715 C C . VAL A 1 91 ? 3.541 4.628 9.512 1.00 79.50 91 VAL A C 1
ATOM 717 O O . VAL A 1 91 ? 4.449 5.050 8.790 1.00 79.50 91 VAL A O 1
ATOM 720 N N . ASP A 1 92 ? 2.575 3.830 9.058 1.00 77.88 92 ASP A N 1
ATOM 721 C CA . ASP A 1 92 ? 2.509 3.368 7.668 1.00 77.88 92 ASP A CA 1
ATOM 722 C C . ASP A 1 92 ? 2.340 4.528 6.693 1.00 77.88 92 ASP A C 1
ATOM 724 O O . ASP A 1 92 ? 2.978 4.572 5.639 1.00 77.88 92 ASP A O 1
ATOM 728 N N . TRP A 1 93 ? 1.548 5.522 7.085 1.00 74.12 93 TRP A N 1
ATOM 729 C CA . TRP A 1 93 ? 1.368 6.759 6.347 1.00 74.12 93 TRP A CA 1
ATOM 730 C C . TRP A 1 93 ? 2.678 7.551 6.196 1.00 74.12 93 TRP A C 1
ATOM 732 O O . TRP A 1 93 ? 3.041 7.946 5.082 1.00 74.12 93 TRP A O 1
ATOM 742 N N . HIS A 1 94 ? 3.423 7.751 7.289 1.00 71.56 94 HIS A N 1
ATOM 743 C CA . HIS A 1 94 ? 4.721 8.435 7.248 1.00 71.56 94 HIS A CA 1
ATOM 744 C C . HIS A 1 94 ? 5.728 7.705 6.360 1.00 71.56 94 HIS A C 1
ATOM 746 O O . HIS A 1 94 ? 6.432 8.340 5.567 1.00 71.56 94 HIS A O 1
ATOM 752 N N . PHE A 1 95 ? 5.776 6.375 6.458 1.00 69.44 95 PHE A N 1
ATOM 753 C CA . PHE A 1 95 ? 6.620 5.563 5.591 1.00 69.44 95 PHE A CA 1
ATOM 754 C C . PHE A 1 95 ? 6.231 5.748 4.119 1.00 69.44 95 PHE A C 1
ATOM 756 O O . PHE A 1 95 ? 7.090 6.018 3.274 1.00 69.44 95 PHE A O 1
ATOM 763 N N . TRP A 1 96 ? 4.935 5.710 3.819 1.00 68.56 96 TRP A N 1
ATOM 764 C CA . TRP A 1 96 ? 4.427 5.788 2.457 1.00 68.56 96 TRP A CA 1
ATOM 765 C C . TRP A 1 96 ? 4.671 7.148 1.783 1.00 68.56 96 TRP A C 1
ATOM 767 O O . TRP A 1 96 ? 5.123 7.190 0.636 1.00 68.56 96 TRP A O 1
ATOM 777 N N . ILE A 1 97 ? 4.501 8.270 2.499 1.00 64.44 97 ILE A N 1
ATOM 778 C CA . ILE A 1 97 ? 4.884 9.599 1.980 1.00 64.44 97 ILE A CA 1
ATOM 779 C C . ILE A 1 97 ? 6.387 9.660 1.681 1.00 64.44 97 ILE A C 1
ATOM 781 O O . ILE A 1 97 ? 6.801 10.199 0.650 1.00 64.44 97 ILE A O 1
ATOM 785 N N . SER A 1 98 ? 7.218 9.117 2.578 1.00 62.09 98 SER A N 1
ATOM 786 C CA . SER A 1 98 ? 8.674 9.165 2.415 1.00 62.09 98 SER A CA 1
ATOM 787 C C . SER A 1 98 ? 9.143 8.404 1.165 1.00 62.09 98 SER A C 1
ATOM 789 O O . SER A 1 98 ? 10.081 8.830 0.482 1.00 62.09 98 SER A O 1
ATOM 791 N N . GLU A 1 99 ? 8.437 7.328 0.808 1.00 62.41 99 GLU A N 1
ATOM 792 C CA . GLU A 1 99 ? 8.677 6.554 -0.409 1.00 62.41 99 GLU A CA 1
ATOM 793 C C . GLU A 1 99 ? 8.113 7.237 -1.663 1.00 62.41 99 GLU A C 1
ATOM 795 O O . GLU A 1 99 ? 8.765 7.204 -2.708 1.00 62.41 99 GLU A O 1
ATOM 800 N N . ALA A 1 100 ? 6.970 7.927 -1.584 1.00 60.12 100 ALA A N 1
ATOM 801 C CA . ALA A 1 100 ? 6.415 8.696 -2.704 1.00 60.12 100 ALA A CA 1
ATOM 802 C C . ALA A 1 100 ? 7.392 9.781 -3.209 1.00 60.12 100 ALA A C 1
ATOM 804 O O . ALA A 1 100 ?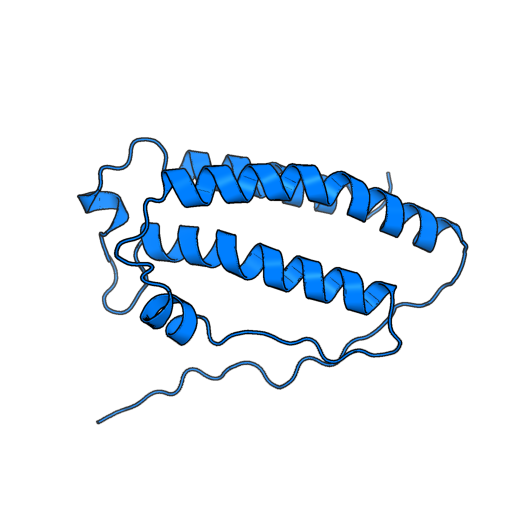 7.591 9.930 -4.416 1.00 60.12 100 ALA A O 1
ATOM 805 N N . ILE A 1 101 ? 8.098 10.464 -2.300 1.00 55.44 101 ILE A N 1
ATOM 806 C CA . ILE A 1 101 ? 9.146 11.444 -2.646 1.00 55.44 101 ILE A CA 1
ATOM 807 C C . ILE A 1 101 ? 10.347 10.760 -3.319 1.00 55.44 101 ILE A C 1
ATOM 809 O O . ILE A 1 101 ? 10.924 11.283 -4.275 1.00 55.44 101 ILE A O 1
ATOM 813 N N . ARG A 1 102 ? 10.712 9.553 -2.871 1.00 57.53 102 ARG A N 1
ATOM 814 C CA . ARG A 1 102 ? 11.823 8.773 -3.437 1.00 57.53 102 ARG A CA 1
ATOM 815 C C . ARG A 1 102 ? 11.540 8.327 -4.882 1.00 57.53 102 ARG A C 1
ATOM 817 O O . ARG A 1 102 ? 12.474 8.176 -5.672 1.00 57.53 102 ARG A O 1
ATOM 824 N N . LYS A 1 103 ? 10.263 8.184 -5.257 1.00 61.88 103 LYS A N 1
ATOM 825 C CA . LYS A 1 103 ? 9.812 7.780 -6.603 1.00 61.88 103 LYS A CA 1
ATOM 826 C C . LYS A 1 103 ? 9.892 8.878 -7.656 1.00 61.88 103 LYS A C 1
ATOM 828 O O . LYS A 1 103 ? 9.998 8.546 -8.834 1.00 61.88 103 LYS A O 1
ATOM 833 N N . LEU A 1 104 ? 9.959 10.155 -7.273 1.00 57.06 104 LEU A N 1
ATOM 834 C CA . LEU A 1 104 ? 10.178 11.247 -8.232 1.00 57.06 104 LEU A CA 1
ATOM 835 C C . LEU A 1 104 ? 11.502 11.075 -9.002 1.00 57.06 104 LEU A C 1
ATOM 837 O O . LEU A 1 104 ? 11.534 11.269 -10.214 1.00 57.06 104 LEU A O 1
ATOM 841 N N . ARG A 1 105 ? 12.561 10.558 -8.355 1.00 57.97 105 ARG A N 1
ATOM 842 C CA . ARG A 1 105 ? 13.831 10.229 -9.042 1.00 57.97 105 ARG A CA 1
ATOM 843 C C . ARG A 1 105 ? 13.725 9.033 -9.999 1.00 57.97 105 ARG A C 1
ATOM 845 O O . ARG A 1 105 ? 14.521 8.896 -10.928 1.00 57.97 105 ARG A O 1
ATOM 852 N N . 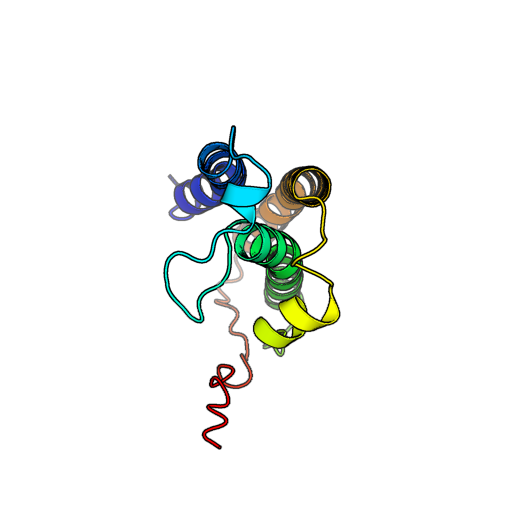PHE A 1 106 ? 12.751 8.150 -9.778 1.00 58.69 106 PHE A N 1
ATOM 853 C CA . PHE A 1 106 ? 12.516 6.979 -10.620 1.00 58.69 106 PHE A CA 1
ATOM 854 C C . PHE A 1 106 ? 11.733 7.338 -11.892 1.00 58.69 106 PHE A C 1
ATOM 856 O O . PHE A 1 106 ? 12.073 6.853 -12.971 1.00 58.69 106 PHE A O 1
ATOM 863 N N . PHE A 1 107 ? 10.757 8.248 -11.798 1.00 59.22 107 PHE A N 1
ATOM 864 C CA . PHE A 1 107 ? 10.054 8.765 -12.975 1.00 59.22 107 PHE A CA 1
ATOM 865 C C . PHE A 1 107 ? 10.972 9.584 -13.896 1.00 59.22 107 PHE A C 1
ATOM 867 O O . PHE A 1 107 ? 10.873 9.439 -15.112 1.00 59.22 107 PHE A O 1
ATOM 874 N N . GLU A 1 108 ? 11.940 10.335 -13.361 1.00 56.62 108 GLU A N 1
ATOM 875 C CA . GLU A 1 108 ? 12.976 10.986 -14.185 1.00 56.62 108 GLU A CA 1
ATOM 876 C C . GLU A 1 108 ? 13.848 9.973 -14.945 1.00 56.62 108 GLU A C 1
ATOM 878 O O . GLU A 1 108 ? 14.135 10.161 -16.127 1.00 56.62 108 GLU A O 1
ATOM 883 N N . SER A 1 109 ? 14.215 8.856 -14.307 1.00 56.03 109 SER A N 1
ATOM 884 C CA . SER A 1 109 ? 14.991 7.785 -14.955 1.00 56.03 109 SER A CA 1
ATOM 885 C C . SER A 1 109 ? 14.198 7.085 -16.068 1.00 56.03 109 SER A C 1
ATOM 887 O O . SER A 1 109 ? 14.756 6.759 -17.116 1.00 56.03 109 SER A O 1
ATOM 889 N N . LEU A 1 110 ? 12.888 6.891 -15.875 1.00 57.06 110 LEU A N 1
ATOM 890 C CA . LEU A 1 110 ? 11.982 6.356 -16.897 1.00 57.06 110 LEU A CA 1
ATOM 891 C C . LEU A 1 110 ? 11.843 7.320 -18.089 1.00 57.06 110 LEU A C 1
ATOM 893 O O . LEU A 1 110 ? 11.835 6.881 -19.241 1.00 57.06 110 LEU A O 1
ATOM 897 N N . VAL A 1 111 ? 11.784 8.631 -17.832 1.00 54.88 111 VAL A N 1
ATOM 898 C CA . VAL A 1 111 ? 11.771 9.669 -18.876 1.00 54.88 111 VAL A CA 1
ATOM 899 C C . VAL A 1 111 ? 13.092 9.680 -19.651 1.00 54.88 111 VAL A C 1
ATOM 901 O O . VAL A 1 111 ? 13.059 9.662 -20.878 1.00 54.88 111 VAL A O 1
ATOM 904 N N . LEU A 1 112 ? 14.245 9.613 -18.977 1.00 52.78 112 LEU A N 1
ATOM 905 C CA . LEU A 1 112 ? 15.560 9.529 -19.629 1.00 52.78 112 LEU A CA 1
ATOM 906 C C . LEU A 1 112 ? 15.708 8.272 -20.501 1.00 52.78 112 LEU A C 1
ATOM 908 O O . LEU A 1 112 ? 16.231 8.354 -21.612 1.00 52.78 112 LEU A O 1
ATOM 912 N N . PHE A 1 113 ? 15.197 7.124 -20.044 1.00 52.78 113 PHE A N 1
ATOM 913 C CA . PHE A 1 113 ? 15.188 5.888 -20.831 1.00 52.78 113 PHE A CA 1
ATOM 914 C C . PHE A 1 113 ? 14.274 5.996 -22.065 1.00 52.78 113 PHE A C 1
ATOM 916 O O . PHE A 1 113 ? 14.663 5.604 -23.163 1.00 52.78 113 PHE A O 1
ATOM 923 N N . THR A 1 114 ? 13.091 6.600 -21.910 1.00 51.91 114 THR A N 1
ATOM 924 C CA . THR A 1 114 ? 12.123 6.806 -23.006 1.00 51.91 114 THR A CA 1
ATOM 925 C C . THR A 1 114 ? 12.640 7.805 -24.052 1.00 51.91 114 THR A C 1
ATOM 927 O O . THR A 1 114 ? 12.426 7.619 -25.248 1.00 51.91 114 THR A O 1
ATOM 930 N N . LEU A 1 115 ? 13.374 8.840 -23.628 1.00 48.25 115 LEU A N 1
ATOM 931 C CA . LEU A 1 115 ? 13.997 9.831 -24.515 1.00 48.25 115 LEU A CA 1
ATOM 932 C C . LEU A 1 115 ? 15.218 9.286 -25.279 1.00 48.25 115 LEU A C 1
ATOM 934 O O . LEU A 1 115 ? 15.619 9.880 -26.276 1.00 48.25 115 LEU A O 1
ATOM 938 N N . CYS A 1 116 ? 15.777 8.141 -24.873 1.00 46.31 116 CYS A N 1
ATOM 939 C CA . CYS A 1 116 ? 16.890 7.478 -25.564 1.00 46.31 116 CYS A CA 1
ATOM 940 C C . CYS A 1 116 ? 16.450 6.704 -26.833 1.00 46.31 116 CYS A C 1
ATOM 942 O O . CYS A 1 116 ? 17.261 6.056 -27.489 1.00 46.31 116 CYS A O 1
ATOM 944 N N . GLY A 1 117 ? 15.171 6.771 -27.224 1.00 41.97 117 GLY A N 1
ATOM 945 C CA . GLY A 1 117 ? 14.706 6.297 -28.535 1.00 41.97 117 GLY A CA 1
ATOM 946 C C . GLY A 1 117 ? 14.632 4.775 -28.704 1.00 41.97 117 GLY A C 1
ATOM 947 O O . GLY A 1 117 ? 14.390 4.296 -29.810 1.00 41.97 117 GLY A O 1
ATOM 948 N N . SER A 1 118 ? 14.790 3.990 -27.637 1.00 48.56 118 SER A N 1
ATOM 949 C CA . SER A 1 118 ? 14.541 2.547 -27.693 1.00 48.56 118 SER A CA 1
ATOM 950 C C . SER A 1 118 ? 13.034 2.289 -27.598 1.00 48.56 118 SER A C 1
ATOM 952 O O . SER A 1 118 ? 12.435 2.316 -26.528 1.00 48.56 118 SER A O 1
ATOM 954 N N . SER A 1 119 ? 12.416 2.018 -28.749 1.00 44.53 119 SER A N 1
ATOM 955 C CA . SER A 1 119 ? 11.001 1.661 -28.962 1.00 44.53 119 SER A CA 1
ATOM 956 C C . SER A 1 119 ? 10.544 0.356 -28.284 1.00 44.53 119 SER A C 1
ATOM 958 O O . SER A 1 119 ? 9.573 -0.278 -28.695 1.00 44.53 119 SER A O 1
ATOM 960 N N . THR A 1 120 ? 11.225 -0.090 -27.235 1.00 47.22 120 THR A N 1
ATOM 961 C CA . THR A 1 120 ? 10.941 -1.359 -26.579 1.00 47.22 120 THR A CA 1
ATOM 962 C C . THR A 1 120 ? 9.850 -1.186 -25.537 1.00 47.22 120 THR A C 1
ATOM 964 O O . THR A 1 120 ? 10.115 -0.848 -24.385 1.00 47.22 120 THR A O 1
ATOM 967 N N . GLN A 1 121 ? 8.616 -1.489 -25.934 1.00 52.75 121 GLN A N 1
ATOM 968 C CA . GLN A 1 121 ? 7.563 -1.916 -25.019 1.00 52.75 121 GLN A CA 1
ATOM 969 C C . GLN A 1 121 ? 8.080 -3.172 -24.287 1.00 52.75 121 GLN A C 1
ATOM 971 O O . GLN A 1 121 ? 8.006 -4.290 -24.800 1.00 52.75 121 GLN A O 1
ATOM 976 N N . ARG A 1 122 ? 8.725 -2.996 -23.127 1.00 61.75 122 ARG A N 1
ATOM 977 C CA . ARG A 1 122 ? 9.291 -4.119 -22.372 1.00 61.75 122 ARG A CA 1
ATOM 978 C C . ARG A 1 122 ? 8.161 -4.875 -21.687 1.00 61.75 122 ARG A C 1
ATOM 980 O O . ARG A 1 122 ? 7.420 -4.329 -20.876 1.00 61.75 122 ARG A O 1
ATOM 987 N N . SER A 1 123 ? 8.015 -6.142 -22.058 1.00 65.44 123 SER A N 1
ATOM 988 C CA . SER A 1 123 ? 7.041 -7.053 -21.459 1.00 65.44 123 SER A CA 1
ATOM 989 C C . SER A 1 123 ? 7.647 -7.747 -20.244 1.00 65.44 123 SER A C 1
ATOM 991 O O . SER A 1 123 ? 8.856 -7.946 -20.174 1.00 65.44 123 SER A O 1
ATOM 993 N N . ALA A 1 124 ? 6.812 -8.150 -19.290 1.00 73.06 124 ALA A N 1
ATOM 994 C CA . ALA A 1 124 ? 7.238 -8.922 -18.130 1.00 73.06 124 ALA A CA 1
ATOM 995 C C . ALA A 1 124 ? 6.308 -10.110 -17.899 1.00 73.06 124 ALA A C 1
ATOM 997 O O . ALA A 1 124 ? 5.181 -10.147 -18.397 1.00 73.06 124 ALA A O 1
ATOM 998 N N . ARG A 1 125 ? 6.791 -11.109 -17.157 1.00 70.44 125 ARG A N 1
ATOM 999 C CA . ARG A 1 125 ? 6.029 -12.326 -16.866 1.00 70.44 125 ARG A CA 1
ATOM 1000 C C . ARG A 1 125 ? 5.468 -12.246 -15.455 1.00 70.44 125 ARG A C 1
ATOM 1002 O O . ARG A 1 125 ? 6.218 -12.337 -14.490 1.00 70.44 125 ARG A O 1
ATOM 1009 N N . CYS A 1 126 ? 4.153 -12.096 -15.341 1.00 58.97 126 CYS A N 1
ATOM 1010 C CA . CYS A 1 126 ? 3.457 -12.287 -14.075 1.00 58.97 126 CYS A CA 1
ATOM 1011 C C . CYS A 1 126 ? 3.198 -13.796 -13.900 1.00 58.97 126 CYS A C 1
ATOM 1013 O O . CYS A 1 126 ? 2.485 -14.373 -14.729 1.00 58.97 126 CYS A O 1
ATOM 1015 N N . PRO A 1 127 ? 3.776 -14.470 -12.888 1.00 57.44 127 PRO A N 1
ATOM 1016 C CA . PRO A 1 127 ? 3.289 -15.787 -12.501 1.00 57.44 127 PRO A CA 1
ATOM 1017 C C . PRO A 1 127 ? 1.798 -15.658 -12.145 1.00 57.44 127 PRO A C 1
ATOM 1019 O O . PRO A 1 127 ? 1.385 -14.612 -11.651 1.00 57.44 127 PRO A O 1
ATOM 1022 N N . ARG A 1 128 ? 0.987 -16.667 -12.498 1.00 56.03 128 ARG A N 1
ATOM 1023 C CA . ARG A 1 128 ? -0.492 -16.636 -12.458 1.00 56.03 128 ARG A CA 1
ATOM 1024 C C . ARG A 1 128 ? -1.064 -15.860 -11.260 1.00 56.03 128 ARG A C 1
ATOM 1026 O O . ARG A 1 128 ? -0.548 -15.960 -10.151 1.00 56.03 128 ARG A O 1
ATOM 1033 N N . ARG A 1 129 ? -2.166 -15.134 -11.504 1.00 51.03 129 ARG A N 1
ATOM 1034 C CA . ARG A 1 129 ? -2.969 -14.432 -10.486 1.00 51.03 129 ARG A CA 1
ATOM 1035 C C . ARG A 1 129 ? -3.173 -15.358 -9.282 1.00 51.03 129 ARG A C 1
ATOM 1037 O O . ARG A 1 129 ? -3.596 -16.492 -9.482 1.00 51.03 129 ARG A O 1
ATOM 1044 N N . PHE A 1 130 ? -2.865 -14.888 -8.071 1.00 52.44 130 PHE A N 1
ATOM 1045 C CA . PHE A 1 130 ? -3.183 -15.617 -6.842 1.00 52.44 130 PHE A CA 1
ATOM 1046 C C . PHE A 1 130 ? -4.703 -15.834 -6.805 1.00 52.44 130 PHE A C 1
ATOM 1048 O O . PHE A 1 130 ? -5.471 -14.891 -6.615 1.00 52.44 130 PHE A O 1
ATOM 1055 N N . GLU A 1 131 ? -5.151 -17.053 -7.102 1.00 45.69 131 GLU A N 1
ATOM 1056 C CA . GLU A 1 131 ? -6.540 -17.460 -6.917 1.00 45.69 131 GLU A CA 1
ATOM 1057 C C . GLU A 1 131 ? -6.765 -17.610 -5.414 1.00 45.69 131 GLU A C 1
ATOM 1059 O O . GLU A 1 131 ? -6.031 -18.344 -4.749 1.00 45.69 131 GLU A O 1
ATOM 1064 N N . LYS A 1 132 ? -7.755 -16.889 -4.866 1.00 44.31 132 LYS A N 1
ATOM 1065 C CA . LYS A 1 132 ? -8.140 -17.036 -3.461 1.00 44.31 132 LYS A CA 1
ATOM 1066 C C . LYS A 1 132 ? -8.451 -18.507 -3.214 1.00 44.31 132 LYS A C 1
ATOM 1068 O O . LYS A 1 132 ? -9.410 -19.038 -3.775 1.00 44.31 132 LYS A O 1
ATOM 1073 N N . ARG A 1 133 ? -7.637 -19.165 -2.388 1.00 42.59 133 ARG A N 1
ATOM 1074 C CA . ARG A 1 133 ? -7.870 -20.544 -1.966 1.00 42.59 133 ARG A CA 1
ATOM 1075 C C . ARG A 1 133 ? -9.130 -20.533 -1.101 1.00 42.59 133 ARG A C 1
ATOM 1077 O O . ARG A 1 133 ? -9.069 -20.241 0.087 1.00 42.59 133 ARG A O 1
ATOM 1084 N N . THR A 1 134 ? -10.285 -20.787 -1.707 1.00 39.25 134 THR A N 1
ATOM 1085 C CA . THR A 1 134 ? -11.539 -21.026 -0.990 1.00 39.25 134 THR A CA 1
ATOM 1086 C C . THR A 1 134 ? -11.374 -22.345 -0.246 1.00 39.25 134 THR A C 1
ATOM 1088 O O . THR A 1 134 ? -11.613 -23.419 -0.787 1.00 39.25 134 THR A O 1
ATOM 1091 N N . GLN A 1 135 ? -10.887 -22.280 0.992 1.00 37.28 135 GLN A N 1
ATOM 1092 C CA . GLN A 1 135 ? -11.023 -23.394 1.919 1.00 37.28 135 GLN A CA 1
ATOM 1093 C C . GLN A 1 135 ? -12.481 -23.410 2.374 1.00 37.28 135 GLN A C 1
ATOM 1095 O O . GLN A 1 135 ? -12.873 -22.701 3.295 1.00 37.28 135 GLN A O 1
ATOM 1100 N N . VAL A 1 136 ? -13.299 -24.159 1.637 1.00 38.06 136 VAL A N 1
ATOM 1101 C CA . VAL A 1 136 ? -14.579 -24.653 2.133 1.00 38.06 136 VAL A CA 1
ATOM 1102 C C . VAL A 1 136 ? -14.254 -25.887 2.970 1.00 38.06 136 VAL A C 1
ATOM 1104 O O . VAL A 1 136 ? -13.826 -26.904 2.426 1.00 38.06 136 VAL A O 1
ATOM 1107 N N . THR A 1 137 ? -14.428 -25.769 4.280 1.00 40.56 137 THR A N 1
ATOM 1108 C CA . THR A 1 137 ? -14.604 -26.885 5.219 1.00 40.56 137 THR A CA 1
ATOM 1109 C C . THR A 1 137 ? -15.783 -26.559 6.103 1.00 40.56 137 THR A C 1
ATOM 1111 O O . THR A 1 137 ? -15.825 -25.396 6.569 1.00 40.56 137 THR A O 1
#

Radius of gyration: 17.63 Å; chains: 1; bounding box: 36×44×45 Å

pLDDT: mean 77.1, std 17.06, range [37.28, 95.44]